Protein AF-A0A821L9Y3-F1 (afdb_monomer_lite)

Foldseek 3Di:
DDPVVVVVVVVVVVVVVVVVVVVVVVVVVVLVVALEKQKFKFFWDLDDPNHGDTDQQWDWDDDPVDLFIFTQGHDPPGSCVVSPDDGQKTWQDKDPDGSRNPDVVVVVVSVVVCSVVRMIITIIDHNVSVVVCVVVVNDRDYHPPPVPDDDD

Structure (mmCIF, N/CA/C/O backbone):
data_AF-A0A821L9Y3-F1
#
_entry.id   AF-A0A821L9Y3-F1
#
loop_
_atom_site.group_PDB
_atom_site.id
_atom_site.type_symbol
_atom_site.label_atom_id
_atom_site.label_alt_id
_atom_site.label_comp_id
_atom_site.label_asym_id
_atom_site.label_entity_id
_atom_site.label_seq_id
_atom_site.pdbx_PDB_ins_code
_atom_site.Cartn_x
_atom_site.Cartn_y
_atom_site.Cartn_z
_atom_site.occupancy
_atom_site.B_iso_or_equiv
_atom_site.auth_seq_id
_atom_site.auth_comp_id
_atom_site.auth_asym_id
_atom_site.auth_atom_id
_atom_site.pdbx_PDB_model_num
ATOM 1 N N . MET A 1 1 ? -27.545 47.750 -23.443 1.00 47.50 1 MET A N 1
ATOM 2 C CA . MET A 1 1 ? -26.706 46.591 -23.056 1.00 47.50 1 MET A CA 1
ATOM 3 C C . MET A 1 1 ? -27.648 45.449 -22.701 1.00 47.50 1 MET A C 1
ATOM 5 O O . MET A 1 1 ? -28.509 45.627 -21.850 1.00 47.50 1 MET A O 1
ATOM 9 N N . SER A 1 2 ? -27.639 44.382 -23.501 1.00 45.53 2 SER A N 1
ATOM 10 C CA . SER A 1 2 ? -28.798 43.495 -23.690 1.00 45.53 2 SER A CA 1
ATOM 11 C C . SER A 1 2 ? -29.005 42.493 -22.545 1.00 45.53 2 SER A C 1
ATOM 13 O O . SER A 1 2 ? -28.070 41.792 -22.158 1.00 45.53 2 SER A O 1
ATOM 15 N N . LYS A 1 3 ? -30.257 42.369 -22.069 1.00 44.75 3 LYS A N 1
ATOM 16 C CA . LYS A 1 3 ? -30.727 41.361 -21.092 1.00 44.75 3 LYS A CA 1
ATOM 17 C C . LYS A 1 3 ? -30.355 39.919 -21.487 1.00 44.75 3 LYS A C 1
ATOM 19 O O . LYS A 1 3 ? -30.219 39.066 -20.617 1.00 44.75 3 LYS A O 1
ATOM 24 N N . ALA A 1 4 ? -30.116 39.664 -22.777 1.00 43.78 4 ALA A N 1
ATOM 25 C CA . ALA A 1 4 ? -29.682 38.369 -23.299 1.00 43.78 4 ALA A CA 1
ATOM 26 C C . ALA A 1 4 ? -28.299 37.916 -22.778 1.00 43.78 4 ALA A C 1
ATOM 28 O O . ALA A 1 4 ? -28.085 36.722 -22.581 1.00 43.78 4 ALA A O 1
ATOM 29 N N . SER A 1 5 ? -27.380 38.847 -22.485 1.00 45.28 5 SER A N 1
ATOM 30 C CA . SER A 1 5 ? -26.022 38.509 -22.022 1.00 45.28 5 SER A CA 1
ATOM 31 C C . SER A 1 5 ? -25.998 37.950 -20.593 1.00 45.28 5 SER A C 1
ATOM 33 O O . SER A 1 5 ? -25.156 37.114 -20.272 1.00 45.28 5 SER A O 1
ATOM 35 N N . PHE A 1 6 ? -26.934 38.380 -19.738 1.00 47.47 6 PHE A N 1
ATOM 36 C CA . PHE A 1 6 ? -27.042 37.910 -18.351 1.00 47.47 6 PHE A CA 1
ATOM 37 C C . PHE A 1 6 ? -27.644 36.505 -18.261 1.00 47.47 6 PHE A C 1
ATOM 39 O O . PHE A 1 6 ? -27.220 35.700 -17.434 1.00 47.47 6 PHE A O 1
ATOM 46 N N . ILE A 1 7 ? -28.591 36.188 -19.148 1.00 53.19 7 ILE A N 1
ATOM 47 C CA . ILE A 1 7 ? -29.221 34.865 -19.216 1.00 53.19 7 ILE A CA 1
ATOM 48 C C . ILE A 1 7 ? -28.202 33.823 -19.699 1.00 53.19 7 ILE A C 1
ATOM 50 O O . ILE A 1 7 ? -28.103 32.749 -19.110 1.00 53.19 7 ILE A O 1
ATOM 54 N N . LEU A 1 8 ? -27.379 34.156 -20.701 1.00 47.75 8 LEU A N 1
ATOM 55 C CA . LEU A 1 8 ? -26.365 33.238 -21.229 1.00 47.75 8 LEU A CA 1
ATOM 56 C C . LEU A 1 8 ? -25.274 32.910 -20.191 1.00 47.75 8 LEU A C 1
ATOM 58 O O . LEU A 1 8 ? -24.927 31.744 -20.011 1.00 47.75 8 LEU A O 1
ATOM 62 N N . HIS A 1 9 ? -24.791 33.915 -19.450 1.00 46.94 9 HIS A N 1
ATOM 63 C CA . HIS A 1 9 ? -23.832 33.703 -18.358 1.00 46.94 9 HIS A CA 1
ATOM 64 C C . HIS A 1 9 ? -24.431 32.882 -17.204 1.00 46.94 9 HIS A C 1
ATOM 66 O O . HIS A 1 9 ? -23.760 31.994 -16.679 1.00 46.94 9 HIS A O 1
ATOM 72 N N . GLY A 1 10 ? -25.694 33.125 -16.832 1.00 47.00 10 GLY A N 1
ATOM 73 C CA . GLY A 1 10 ? -26.382 32.356 -15.788 1.00 47.00 10 GLY A CA 1
ATOM 74 C C . GLY A 1 10 ? -26.611 30.886 -16.161 1.00 47.00 10 GLY A C 1
ATOM 75 O O . GLY A 1 10 ? -26.447 29.999 -15.320 1.00 47.00 10 GLY A O 1
ATOM 76 N N . ILE A 1 11 ? -26.922 30.603 -17.430 1.00 51.56 11 ILE A N 1
ATOM 77 C CA . ILE A 1 11 ? -27.082 29.232 -17.944 1.00 51.56 11 ILE A CA 1
ATOM 78 C C . ILE A 1 11 ? -25.737 28.490 -17.966 1.00 51.56 11 ILE A C 1
ATOM 80 O O . ILE A 1 11 ? -25.669 27.334 -17.554 1.00 51.56 11 ILE A O 1
ATOM 84 N N . LEU A 1 12 ? -24.647 29.145 -18.377 1.00 53.25 12 LEU A N 1
ATOM 85 C CA . LEU A 1 12 ? -23.312 28.536 -18.361 1.00 53.25 12 LEU A CA 1
ATOM 86 C C . LEU A 1 12 ? -22.839 28.224 -16.933 1.00 53.25 12 LEU A C 1
ATOM 88 O O . LEU A 1 12 ? -22.298 27.147 -16.694 1.00 53.25 12 LEU A O 1
ATOM 92 N N . PHE A 1 13 ? -23.086 29.121 -15.973 1.00 54.16 13 PHE A N 1
ATOM 93 C CA . PHE A 1 13 ? -22.656 28.945 -14.580 1.00 54.16 13 PHE A CA 1
ATOM 94 C C . PHE A 1 13 ? -23.447 27.854 -13.844 1.00 54.16 13 PHE A C 1
ATOM 96 O O . PHE A 1 13 ? -22.895 27.073 -13.070 1.00 54.16 13 PHE A O 1
ATOM 103 N N . THR A 1 14 ? -24.752 27.762 -14.107 1.00 52.22 14 THR A N 1
ATOM 104 C CA . THR A 1 14 ? -25.584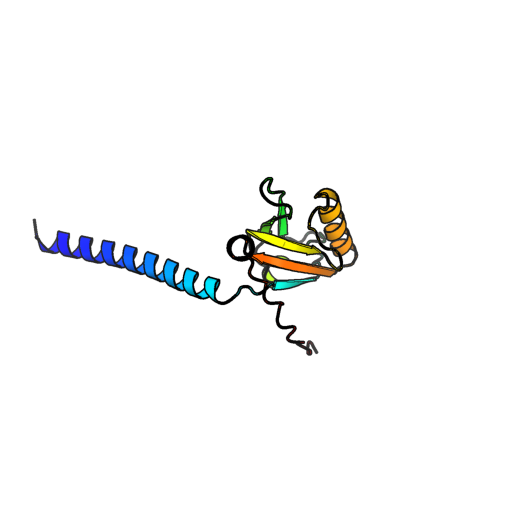 26.676 -13.572 1.00 52.22 14 THR A CA 1
ATOM 105 C C . THR A 1 14 ? -25.252 25.346 -14.240 1.00 52.22 14 THR A C 1
ATOM 107 O O . THR A 1 14 ? -25.159 24.342 -13.543 1.00 52.22 14 THR A O 1
ATOM 110 N N . SER A 1 15 ? -24.976 25.331 -15.547 1.00 52.84 15 SER A N 1
ATOM 111 C CA . SER A 1 15 ? -24.550 24.129 -16.271 1.00 52.84 15 SER A CA 1
ATOM 112 C C . SER A 1 15 ? -23.222 23.573 -15.749 1.00 52.84 15 SER A C 1
ATOM 114 O O . SER A 1 15 ? -23.140 22.381 -15.461 1.00 52.84 15 SER A O 1
ATOM 116 N N . THR A 1 16 ? -22.205 24.411 -15.517 1.00 57.97 16 THR A N 1
ATOM 117 C CA . THR A 1 16 ? -20.920 23.958 -14.949 1.00 57.97 16 THR A CA 1
ATOM 118 C C . THR A 1 16 ? -21.054 23.504 -13.498 1.00 57.97 16 THR A C 1
ATOM 120 O O . THR A 1 16 ? -20.477 22.483 -13.128 1.00 57.97 16 THR A O 1
ATOM 123 N N . TYR A 1 17 ? -21.851 24.193 -12.676 1.00 54.31 17 TYR A N 1
ATOM 124 C CA . TYR A 1 17 ? -22.130 23.764 -11.302 1.00 54.31 17 TYR A CA 1
ATOM 125 C C . TYR A 1 17 ? -22.895 22.434 -11.259 1.00 54.31 17 TYR A C 1
ATOM 127 O O . TYR A 1 17 ? -22.542 21.546 -10.485 1.00 54.31 17 TYR A O 1
ATOM 135 N N . ILE A 1 18 ? -23.910 22.264 -12.110 1.00 63.66 18 ILE A N 1
ATOM 136 C CA . ILE A 1 18 ? -24.690 21.027 -12.221 1.00 63.66 18 ILE A CA 1
ATOM 137 C C . ILE A 1 18 ? -23.817 19.895 -12.763 1.00 63.66 18 ILE A C 1
ATOM 139 O O . ILE A 1 18 ? -23.864 18.812 -12.195 1.00 63.66 18 ILE A O 1
ATOM 143 N N . LEU A 1 19 ? -22.984 20.131 -13.782 1.00 59.41 19 LEU A N 1
ATOM 144 C CA . LEU A 1 19 ? -22.042 19.142 -14.317 1.00 59.41 19 LEU A CA 1
ATOM 145 C C . LEU A 1 19 ? -21.000 18.734 -13.278 1.00 59.41 19 LEU A C 1
ATOM 147 O O . LEU A 1 19 ? -20.796 17.541 -13.090 1.00 59.41 19 LEU A O 1
ATOM 151 N N . ASN A 1 20 ? -20.408 19.681 -12.546 1.00 53.16 20 ASN A N 1
ATOM 152 C CA . ASN A 1 20 ? -19.485 19.376 -11.450 1.00 53.16 20 ASN A CA 1
ATOM 153 C C . ASN A 1 20 ? -20.184 18.605 -10.326 1.00 53.16 20 ASN A C 1
ATOM 155 O O . ASN A 1 20 ? -19.623 17.653 -9.791 1.00 53.16 20 ASN A O 1
ATOM 159 N N . LYS A 1 21 ? -21.432 18.957 -9.997 1.00 51.69 21 LYS A N 1
ATOM 160 C CA . LYS A 1 21 ? -22.233 18.248 -8.994 1.00 51.69 21 LYS A CA 1
ATOM 161 C C . LYS A 1 21 ? -22.648 16.858 -9.475 1.00 51.69 21 LYS A C 1
ATOM 163 O O . LYS A 1 21 ? -22.632 15.939 -8.670 1.00 51.69 21 LYS A O 1
ATOM 168 N N . LEU A 1 22 ? -22.952 16.671 -10.759 1.00 52.94 22 LEU A N 1
ATOM 169 C CA . LEU A 1 22 ? -23.241 15.369 -11.371 1.00 52.94 22 LEU A CA 1
ATOM 170 C C . LEU A 1 22 ? -21.991 14.499 -11.498 1.00 52.94 22 LEU A C 1
ATOM 172 O O . LEU A 1 22 ? -22.097 13.307 -11.245 1.00 52.94 22 LEU A O 1
ATOM 176 N N . PHE A 1 23 ? -20.826 15.064 -11.823 1.00 50.72 23 PHE A N 1
ATOM 177 C CA . PHE A 1 23 ? -19.537 14.361 -11.796 1.00 50.72 23 PHE A CA 1
ATOM 178 C C . PHE A 1 23 ? -19.153 13.953 -10.373 1.00 50.72 23 PHE A C 1
ATOM 180 O O . PHE A 1 23 ? -18.705 12.834 -10.132 1.00 50.72 23 PHE A O 1
ATOM 187 N N . HIS A 1 24 ? -19.386 14.835 -9.403 1.00 47.62 24 HIS A N 1
ATOM 188 C CA . HIS A 1 24 ? -19.188 14.520 -7.995 1.00 47.62 24 HIS A CA 1
ATOM 189 C C . HIS A 1 24 ? -20.172 13.437 -7.525 1.00 47.62 24 HIS A C 1
ATOM 191 O O . HIS A 1 24 ? -19.780 12.495 -6.845 1.00 47.62 24 HIS A O 1
ATOM 197 N N . PHE A 1 25 ? -21.437 13.511 -7.942 1.00 42.72 25 PHE A N 1
ATOM 198 C CA . PHE A 1 25 ? -22.488 12.568 -7.557 1.00 42.72 25 PHE A CA 1
ATOM 199 C C . PHE A 1 25 ? -22.372 11.203 -8.260 1.00 42.72 25 PHE A C 1
ATOM 201 O O . PHE A 1 25 ? -22.646 10.169 -7.650 1.00 42.72 25 PHE A O 1
ATOM 208 N N . SER A 1 26 ? -21.911 11.161 -9.514 1.00 45.06 26 SER A N 1
ATOM 209 C CA . SER A 1 26 ? -21.578 9.915 -10.216 1.00 45.06 26 SER A CA 1
ATOM 210 C C . SER A 1 26 ? -20.330 9.250 -9.620 1.00 45.06 26 SER A C 1
ATOM 212 O O . SER A 1 26 ? -20.295 8.024 -9.499 1.00 45.06 26 SER A O 1
ATOM 214 N N . GLY A 1 27 ? -19.362 10.044 -9.146 1.00 45.25 27 GLY A N 1
ATOM 215 C CA . GLY A 1 27 ? -18.230 9.574 -8.340 1.00 45.25 27 GLY A CA 1
ATOM 216 C C . GLY A 1 27 ? -18.627 9.078 -6.942 1.00 45.25 27 GLY A C 1
ATOM 217 O O . GLY A 1 27 ? -18.046 8.121 -6.441 1.00 45.25 27 GLY A O 1
ATOM 218 N N . GLN A 1 28 ? -19.651 9.665 -6.316 1.00 40.75 28 GLN A N 1
ATOM 219 C CA . GLN A 1 28 ? -20.157 9.221 -5.009 1.00 40.75 28 GLN A CA 1
ATOM 220 C C . GLN A 1 28 ? -20.954 7.907 -5.094 1.00 40.75 28 GLN A C 1
ATOM 222 O O . GLN A 1 28 ? -20.722 7.007 -4.286 1.00 40.75 28 GLN A O 1
ATOM 227 N N . ARG A 1 29 ? -21.832 7.733 -6.096 1.00 37.91 29 ARG A N 1
ATOM 228 C CA . ARG A 1 29 ? -22.590 6.473 -6.273 1.00 37.91 29 ARG A CA 1
ATOM 229 C C . ARG A 1 29 ? -21.706 5.260 -6.567 1.00 37.91 29 ARG A C 1
ATOM 231 O O . ARG A 1 29 ? -22.075 4.144 -6.214 1.00 37.91 29 ARG A O 1
ATOM 238 N N . THR A 1 30 ? -20.559 5.446 -7.219 1.00 45.25 30 THR A N 1
ATOM 239 C CA . THR A 1 30 ? -19.623 4.343 -7.491 1.00 45.25 30 THR A CA 1
ATOM 240 C C . THR A 1 30 ? -18.805 3.951 -6.256 1.00 45.25 30 THR A C 1
ATOM 242 O O . THR A 1 30 ? -18.481 2.773 -6.105 1.00 45.25 30 THR A O 1
ATOM 245 N N . LYS A 1 31 ? -18.554 4.879 -5.319 1.00 43.38 31 LYS A N 1
ATOM 246 C CA . LYS A 1 31 ? -17.899 4.585 -4.029 1.00 43.38 31 LYS A CA 1
ATOM 247 C C . LYS A 1 31 ? -18.801 3.839 -3.038 1.00 43.38 31 LYS A C 1
ATOM 249 O O . LYS A 1 31 ? -18.322 2.970 -2.313 1.00 43.38 31 LYS A O 1
ATOM 254 N N . GLU A 1 32 ? -20.106 4.111 -3.031 1.00 44.62 32 GLU A N 1
ATOM 255 C CA . GLU A 1 32 ? -21.066 3.503 -2.091 1.00 44.62 32 GLU A CA 1
ATOM 256 C C . GLU A 1 32 ? -21.301 1.990 -2.317 1.00 44.62 32 GLU A C 1
ATOM 258 O O . GLU A 1 32 ? -21.683 1.267 -1.397 1.00 44.62 32 GLU A O 1
ATOM 263 N N . LEU A 1 33 ? -21.012 1.467 -3.515 1.00 49.41 33 LEU A N 1
ATOM 264 C CA . LEU A 1 33 ? -21.267 0.061 -3.872 1.00 49.41 33 LEU A CA 1
ATOM 265 C C . LEU A 1 33 ? -20.088 -0.895 -3.635 1.00 49.41 33 LEU A C 1
ATOM 267 O O . LEU A 1 33 ? -20.263 -2.119 -3.675 1.00 49.41 33 LEU A O 1
ATOM 271 N N . SER A 1 34 ? -18.906 -0.368 -3.329 1.00 60.62 34 SER A N 1
ATOM 272 C CA . SER A 1 34 ? -17.670 -1.142 -3.303 1.00 60.62 34 SER A CA 1
ATOM 273 C C . SER A 1 34 ? -16.928 -0.947 -1.982 1.00 60.62 34 SER A C 1
ATOM 275 O O . SER A 1 34 ? -15.806 -0.452 -1.952 1.00 60.62 34 SER A O 1
ATOM 277 N N . TYR A 1 35 ? -17.481 -1.460 -0.877 1.00 71.62 35 TYR A N 1
ATOM 278 C CA . TYR A 1 35 ? -16.694 -1.777 0.335 1.00 71.62 35 TYR A CA 1
ATOM 279 C C . TYR A 1 35 ? -15.666 -2.902 0.096 1.00 71.62 35 TYR A C 1
ATOM 281 O O . TYR A 1 35 ? -15.299 -3.624 1.024 1.00 71.62 35 TYR A O 1
ATOM 289 N N . THR A 1 36 ? -15.292 -3.117 -1.161 1.00 81.25 36 THR A N 1
ATOM 290 C CA . THR A 1 36 ? -14.498 -4.219 -1.666 1.00 81.25 36 THR A CA 1
ATOM 291 C C . THR A 1 36 ? -13.036 -3.869 -1.505 1.00 81.25 36 THR A C 1
ATOM 293 O O . THR A 1 36 ? -12.572 -2.829 -1.975 1.00 81.25 36 THR A O 1
ATOM 296 N N . LEU A 1 37 ? -12.310 -4.753 -0.836 1.00 90.19 37 LEU A N 1
ATOM 297 C CA . LEU A 1 37 ? -10.861 -4.667 -0.777 1.00 90.19 37 LEU A CA 1
ATOM 298 C C . LEU A 1 37 ? -10.280 -4.930 -2.169 1.00 90.19 37 LEU A C 1
ATOM 300 O O . LEU A 1 37 ? -10.793 -5.768 -2.913 1.00 90.19 37 LEU A O 1
ATOM 304 N N . ARG A 1 38 ? -9.183 -4.257 -2.506 1.00 90.81 38 ARG A N 1
ATOM 305 C CA . ARG A 1 38 ? -8.405 -4.555 -3.711 1.00 90.81 38 ARG A CA 1
ATOM 306 C C . ARG A 1 38 ? -7.194 -5.381 -3.316 1.00 90.81 38 ARG A C 1
ATOM 308 O O . ARG A 1 38 ? -6.403 -4.958 -2.475 1.00 90.81 38 ARG A O 1
ATOM 315 N N . LEU A 1 39 ? -7.080 -6.570 -3.899 1.00 92.62 39 LEU A N 1
ATOM 316 C CA . LEU A 1 39 ? -5.862 -7.367 -3.839 1.00 92.62 39 LEU A CA 1
ATOM 317 C C . LEU A 1 39 ? -5.032 -7.036 -5.075 1.00 92.62 39 LEU A C 1
ATOM 319 O O . LEU A 1 39 ? -5.446 -7.317 -6.199 1.00 92.62 39 LEU A O 1
ATOM 323 N N . CYS A 1 40 ? -3.889 -6.406 -4.857 1.00 92.44 40 CYS A N 1
ATOM 324 C CA . CYS A 1 40 ? -2.985 -5.976 -5.908 1.00 92.44 40 CYS A CA 1
ATOM 325 C C . CYS A 1 40 ? -1.798 -6.940 -5.953 1.00 92.44 40 CYS A C 1
ATOM 327 O O . CYS A 1 40 ? -1.099 -7.113 -4.952 1.00 92.44 40 CYS A O 1
ATOM 329 N N . HIS A 1 41 ? -1.562 -7.540 -7.119 1.00 93.38 41 HIS A N 1
ATOM 330 C CA . HIS A 1 41 ? -0.376 -8.347 -7.395 1.00 93.38 41 HIS A CA 1
ATOM 331 C C . HIS A 1 41 ? 0.583 -7.526 -8.252 1.00 93.38 41 HIS A C 1
ATOM 333 O O . HIS A 1 41 ? 0.240 -7.112 -9.360 1.00 93.38 41 HIS A O 1
ATOM 339 N N . LEU A 1 42 ? 1.778 -7.272 -7.732 1.00 92.75 42 LEU A N 1
ATOM 340 C CA . LEU A 1 42 ? 2.788 -6.450 -8.372 1.00 92.75 42 LEU A CA 1
ATOM 341 C C . LEU A 1 42 ? 3.981 -7.317 -8.747 1.00 92.75 42 LEU A C 1
ATOM 343 O O . LEU A 1 42 ? 4.493 -8.080 -7.929 1.00 92.75 42 LEU A O 1
ATOM 347 N N . HIS A 1 43 ? 4.450 -7.139 -9.976 1.00 92.25 43 HIS A N 1
ATOM 348 C CA . HIS A 1 43 ? 5.706 -7.693 -10.460 1.00 92.25 43 HIS A CA 1
ATOM 349 C C . HIS A 1 43 ? 6.701 -6.556 -10.625 1.00 92.25 43 HIS A C 1
ATOM 351 O O . HIS A 1 43 ? 6.377 -5.534 -11.237 1.00 92.25 43 HIS A O 1
ATOM 357 N N . ALA A 1 44 ? 7.884 -6.715 -10.041 1.00 86.50 44 ALA A N 1
ATOM 358 C C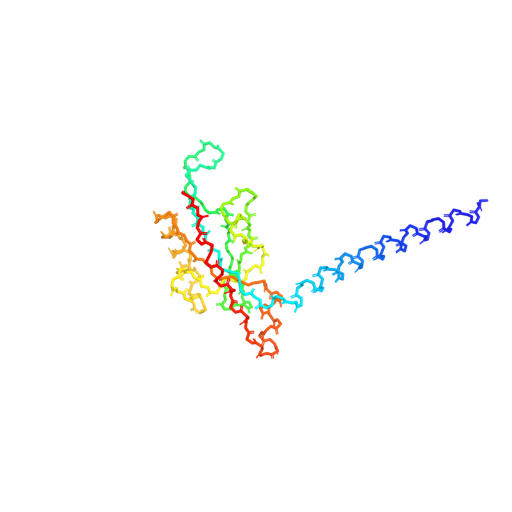A . ALA A 1 44 ? 8.892 -5.674 -10.090 1.00 86.50 44 ALA A CA 1
ATOM 359 C C . ALA A 1 44 ? 9.401 -5.534 -11.527 1.00 86.50 44 ALA A C 1
ATOM 361 O O . ALA A 1 44 ? 9.612 -6.525 -12.228 1.00 86.50 44 ALA A O 1
ATOM 362 N N . THR A 1 45 ? 9.582 -4.298 -11.973 1.00 81.56 45 THR A N 1
ATOM 363 C CA . THR A 1 45 ? 10.217 -4.009 -13.261 1.00 81.56 45 THR A CA 1
ATOM 364 C C . THR A 1 45 ? 11.658 -3.610 -13.026 1.00 81.56 45 THR A C 1
ATOM 366 O O . THR A 1 45 ? 11.935 -2.899 -12.067 1.00 81.56 45 THR A O 1
ATOM 369 N N . ASN A 1 46 ? 12.553 -4.029 -13.923 1.00 75.81 46 ASN A N 1
ATOM 370 C CA . ASN A 1 46 ? 13.992 -3.779 -13.819 1.00 75.81 46 ASN A CA 1
ATOM 371 C C . ASN A 1 46 ? 14.437 -2.562 -14.640 1.00 75.81 46 ASN A C 1
ATOM 373 O O . ASN A 1 46 ? 15.613 -2.449 -14.972 1.00 75.81 46 ASN A O 1
ATOM 377 N N . THR A 1 47 ? 13.522 -1.688 -15.061 1.00 67.75 47 THR A N 1
ATOM 378 C CA . THR A 1 47 ? 13.865 -0.545 -15.913 1.00 67.75 47 THR A CA 1
ATOM 379 C C . THR A 1 47 ? 12.909 0.612 -15.670 1.00 67.75 47 THR A C 1
ATOM 381 O O . THR A 1 47 ? 11.717 0.493 -15.948 1.00 67.75 47 THR A O 1
ATOM 384 N N . THR A 1 48 ? 13.456 1.732 -15.206 1.00 68.00 48 THR A N 1
ATOM 385 C CA . THR A 1 48 ? 12.773 3.029 -15.132 1.00 68.00 48 THR A CA 1
ATOM 386 C C . THR A 1 48 ? 13.646 4.021 -15.893 1.00 68.00 48 THR A C 1
ATOM 388 O O . THR A 1 48 ? 14.841 4.115 -15.615 1.00 68.00 48 THR A O 1
ATOM 391 N N . ASP A 1 49 ? 13.101 4.683 -16.916 1.00 66.81 49 ASP A N 1
ATOM 392 C CA . ASP A 1 49 ? 13.818 5.683 -17.729 1.00 66.81 49 ASP A CA 1
ATOM 393 C C . ASP A 1 49 ? 15.185 5.222 -18.275 1.00 66.81 49 ASP A C 1
ATOM 395 O O . ASP A 1 49 ? 16.179 5.949 -18.253 1.00 66.81 49 ASP A O 1
ATOM 399 N N . GLY A 1 50 ? 15.262 3.969 -18.735 1.00 68.69 50 GLY A N 1
ATOM 400 C CA . GLY A 1 50 ? 16.487 3.386 -19.295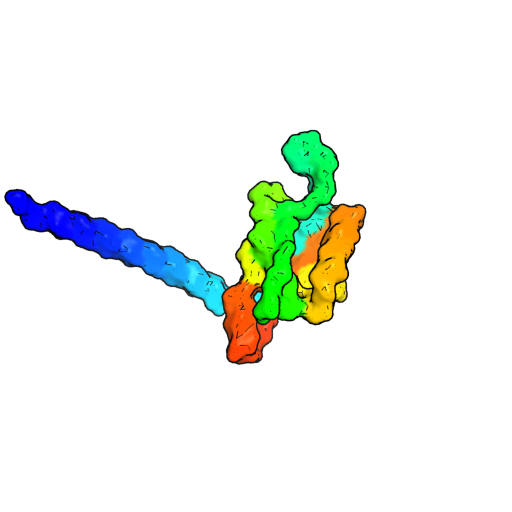 1.00 68.69 50 GLY A CA 1
ATOM 401 C C . GLY A 1 50 ? 17.567 3.030 -18.266 1.00 68.69 50 GLY A C 1
ATOM 402 O O . GLY A 1 50 ? 18.644 2.580 -18.656 1.00 68.69 50 GLY A O 1
ATOM 403 N N . LYS A 1 51 ? 17.298 3.181 -16.962 1.00 71.06 51 LYS A N 1
ATOM 404 C CA . LYS A 1 51 ? 18.198 2.763 -15.877 1.00 71.06 51 LYS A CA 1
ATOM 405 C C . LYS A 1 51 ? 17.710 1.469 -15.221 1.00 71.06 51 LYS A C 1
ATOM 407 O O . LYS A 1 51 ? 16.507 1.325 -14.989 1.00 71.06 51 LYS A O 1
ATOM 412 N N . PRO A 1 52 ? 18.617 0.538 -14.871 1.00 72.06 52 PRO A N 1
ATOM 413 C CA . PRO A 1 52 ? 18.247 -0.658 -14.137 1.00 72.06 52 PRO A CA 1
ATOM 414 C C . PRO A 1 52 ? 17.875 -0.292 -12.698 1.00 72.06 52 PRO A C 1
ATOM 416 O O . PRO A 1 52 ? 18.729 0.029 -11.876 1.00 72.06 52 PRO A O 1
ATOM 419 N N . THR A 1 53 ? 16.583 -0.289 -12.389 1.00 80.75 53 THR A N 1
ATOM 420 C CA . THR A 1 53 ? 16.068 -0.039 -11.037 1.00 80.75 53 THR A CA 1
ATOM 421 C C . THR A 1 53 ? 14.891 -0.964 -10.793 1.00 80.75 53 THR A C 1
ATOM 423 O O . THR A 1 53 ? 13.956 -0.982 -11.586 1.00 80.75 53 THR A O 1
ATOM 426 N N . ILE A 1 54 ? 14.957 -1.747 -9.713 1.00 86.38 54 ILE A N 1
ATOM 427 C CA . ILE A 1 54 ? 13.883 -2.653 -9.301 1.00 86.38 54 ILE A CA 1
ATOM 428 C C . ILE A 1 54 ? 12.857 -1.830 -8.524 1.00 86.38 54 ILE A C 1
ATOM 430 O O . ILE A 1 54 ? 13.111 -1.412 -7.393 1.00 86.38 54 ILE A O 1
ATOM 434 N N . THR A 1 55 ? 11.698 -1.570 -9.127 1.00 90.81 55 THR A N 1
ATOM 435 C CA . THR A 1 55 ? 10.642 -0.769 -8.494 1.00 90.81 55 THR A CA 1
ATOM 436 C C . THR A 1 55 ? 9.247 -1.320 -8.761 1.00 90.81 55 THR A C 1
ATOM 438 O O . THR A 1 55 ? 9.003 -2.041 -9.730 1.00 90.81 55 THR A O 1
ATOM 441 N N . PHE A 1 56 ? 8.324 -0.946 -7.878 1.00 92.88 56 PHE A N 1
ATOM 442 C CA . PHE A 1 56 ? 6.888 -1.122 -8.061 1.00 92.88 56 PHE A CA 1
ATOM 443 C C . PHE A 1 56 ? 6.174 0.192 -8.426 1.00 92.88 56 PHE A C 1
ATOM 445 O O . PHE A 1 56 ? 5.001 0.144 -8.782 1.00 92.88 56 PHE A O 1
ATOM 452 N N . GLY A 1 57 ? 6.861 1.341 -8.350 1.00 93.31 57 GLY A N 1
ATOM 453 C CA . GLY A 1 57 ? 6.329 2.671 -8.681 1.00 93.31 57 GLY A CA 1
ATOM 454 C C . GLY A 1 57 ? 5.186 3.144 -7.779 1.00 93.31 57 GLY A C 1
ATOM 455 O O . GLY A 1 57 ? 4.172 3.644 -8.255 1.00 93.31 57 GLY A O 1
ATOM 456 N N . PHE A 1 58 ? 5.322 2.961 -6.465 1.00 95.62 58 PHE A N 1
ATOM 457 C CA . PHE A 1 58 ? 4.429 3.566 -5.477 1.00 95.62 58 PHE A CA 1
ATOM 458 C C . PHE A 1 58 ? 5.197 3.914 -4.201 1.00 95.62 58 PHE A C 1
ATOM 460 O O . PHE A 1 58 ? 6.241 3.324 -3.909 1.00 95.62 58 PHE A O 1
ATOM 467 N N . GLU A 1 59 ? 4.641 4.831 -3.417 1.00 95.94 59 GLU A N 1
ATOM 468 C CA . GLU A 1 59 ? 5.172 5.236 -2.117 1.00 95.94 59 GLU A CA 1
ATOM 469 C C . GLU A 1 59 ? 4.110 5.114 -1.026 1.00 95.94 59 GLU A C 1
ATOM 471 O O . GLU A 1 59 ? 2.905 5.176 -1.289 1.00 95.94 59 GLU A O 1
ATOM 476 N N . ILE A 1 60 ? 4.572 4.935 0.213 1.00 96.62 60 ILE A N 1
ATOM 477 C CA . ILE A 1 60 ? 3.722 4.892 1.402 1.00 96.62 60 ILE A CA 1
ATOM 478 C C . ILE A 1 60 ? 4.139 5.969 2.395 1.00 96.62 60 ILE A C 1
ATOM 480 O O . ILE A 1 60 ? 5.322 6.288 2.510 1.00 96.62 60 ILE A O 1
ATOM 484 N N . THR A 1 61 ? 3.176 6.457 3.167 1.00 95.62 61 THR A N 1
ATOM 485 C CA . THR A 1 61 ? 3.385 7.379 4.285 1.00 95.62 61 THR A CA 1
ATOM 486 C C . THR A 1 61 ? 2.784 6.822 5.571 1.00 95.62 61 THR A C 1
ATOM 488 O O . THR A 1 61 ? 1.871 5.989 5.537 1.00 95.62 61 THR A O 1
ATOM 491 N N . GLU A 1 62 ? 3.298 7.289 6.706 1.00 92.75 62 GLU A N 1
ATOM 492 C CA . GLU A 1 62 ? 2.590 7.198 7.982 1.00 92.75 62 GLU A CA 1
ATOM 493 C C . GLU A 1 62 ? 1.517 8.282 8.036 1.00 92.75 62 GLU A C 1
ATOM 495 O O . GLU A 1 62 ? 1.687 9.371 7.481 1.00 92.75 62 GLU A O 1
ATOM 500 N N . ASP A 1 63 ? 0.415 7.965 8.700 1.00 85.00 63 ASP A N 1
ATOM 501 C CA . ASP A 1 63 ? -0.649 8.902 9.020 1.00 85.00 63 ASP A CA 1
ATOM 502 C C . ASP A 1 63 ? -0.913 8.766 10.531 1.00 85.00 63 ASP A C 1
ATOM 504 O O . ASP A 1 63 ? -1.295 7.678 10.966 1.00 85.00 63 ASP A O 1
ATOM 508 N N . PRO A 1 64 ? -0.657 9.805 11.350 1.00 81.94 64 PRO A N 1
ATOM 509 C CA . PRO A 1 64 ? -0.811 9.738 12.806 1.00 81.94 64 PRO A CA 1
ATOM 510 C C . PRO A 1 64 ? -2.218 9.341 13.267 1.00 81.94 64 PRO A C 1
ATOM 512 O O . PRO A 1 64 ? -2.368 8.768 14.347 1.00 81.94 64 PRO A O 1
ATOM 515 N N . ASP A 1 65 ? -3.237 9.605 12.446 1.00 80.75 65 ASP A N 1
ATOM 516 C CA . ASP A 1 65 ? -4.632 9.283 12.752 1.00 80.75 65 ASP A CA 1
ATOM 517 C C . ASP A 1 65 ? -4.982 7.814 12.430 1.00 80.75 65 ASP A C 1
ATOM 519 O O . ASP A 1 65 ? -6.076 7.330 12.756 1.00 80.75 65 ASP A O 1
ATOM 523 N N . TYR A 1 66 ? -4.059 7.074 11.799 1.00 81.50 66 TYR A N 1
ATOM 524 C CA . TYR A 1 66 ? -4.272 5.708 11.326 1.00 81.50 66 TYR A CA 1
ATOM 525 C C . TYR A 1 66 ? -3.211 4.738 11.842 1.00 81.50 66 TYR A C 1
ATOM 527 O O . TYR A 1 66 ? -2.010 4.908 11.695 1.00 81.50 66 TYR A O 1
ATOM 535 N N . GLU A 1 67 ? -3.676 3.585 12.319 1.00 89.31 67 GLU A N 1
ATOM 536 C CA . GLU A 1 67 ? -2.815 2.438 12.654 1.00 89.31 67 GLU A CA 1
ATOM 537 C C . GLU A 1 67 ? -2.267 1.698 11.411 1.00 89.31 67 GLU A C 1
ATOM 539 O O . GLU A 1 67 ? -1.763 0.575 11.525 1.00 89.31 67 GLU A O 1
ATOM 544 N N . TYR A 1 68 ? -2.430 2.282 10.221 1.00 94.12 68 TYR A N 1
ATOM 545 C CA . TYR A 1 68 ? -2.135 1.681 8.926 1.00 94.12 68 TYR A CA 1
ATOM 546 C C . TYR A 1 68 ? -1.357 2.664 8.047 1.00 94.12 68 TYR A C 1
ATOM 548 O O . TYR A 1 68 ? -1.711 3.842 8.004 1.00 94.12 68 TYR A O 1
ATOM 556 N N . PRO A 1 69 ? -0.360 2.190 7.281 1.00 95.75 69 PRO A N 1
ATOM 557 C CA . PRO A 1 69 ? 0.267 2.994 6.239 1.00 95.75 69 PRO A CA 1
ATOM 558 C C . PRO A 1 69 ? -0.720 3.331 5.120 1.00 95.75 69 PRO A C 1
ATOM 560 O O . PRO A 1 69 ? -1.617 2.540 4.811 1.00 95.75 69 PRO A O 1
ATOM 563 N N . VAL A 1 70 ? -0.505 4.470 4.469 1.00 95.31 70 VAL A N 1
ATOM 564 C CA . VAL A 1 70 ? -1.340 4.950 3.360 1.00 95.31 70 VAL A CA 1
ATOM 565 C C . VAL A 1 70 ? -0.488 5.111 2.106 1.00 95.31 70 VAL A C 1
ATOM 567 O O . VAL A 1 70 ? 0.650 5.566 2.194 1.00 95.31 70 VAL A O 1
ATOM 570 N N . ILE A 1 71 ? -1.023 4.755 0.938 1.00 96.31 71 ILE A N 1
ATOM 571 C CA . ILE A 1 71 ? -0.386 5.015 -0.357 1.00 96.31 71 ILE A CA 1
ATOM 572 C C . ILE A 1 71 ? -0.398 6.527 -0.622 1.00 96.31 71 ILE A C 1
ATOM 574 O O . ILE A 1 71 ? -1.464 7.132 -0.773 1.00 96.31 71 ILE A O 1
ATOM 578 N N . SER A 1 72 ? 0.783 7.142 -0.678 1.00 96.31 72 SER A N 1
ATOM 579 C CA . SER A 1 72 ? 0.957 8.587 -0.891 1.00 96.31 72 SER A CA 1
ATOM 580 C C . SER A 1 72 ? 1.153 8.949 -2.360 1.00 96.31 72 SER A C 1
ATOM 582 O O . SER A 1 72 ? 0.739 10.024 -2.790 1.00 96.31 72 SER A O 1
ATOM 584 N N . HIS A 1 73 ? 1.760 8.051 -3.133 1.00 96.38 73 HIS A N 1
ATOM 585 C CA . HIS A 1 73 ? 2.061 8.267 -4.541 1.00 96.38 73 HIS A CA 1
ATOM 586 C C . HIS A 1 73 ? 1.962 6.956 -5.319 1.00 96.38 73 HIS A C 1
ATOM 588 O O . HIS A 1 73 ? 2.319 5.895 -4.808 1.00 96.38 73 HIS A O 1
ATOM 594 N N . VAL A 1 74 ? 1.493 7.047 -6.562 1.00 94.38 74 VAL A N 1
ATOM 595 C CA . VAL A 1 74 ? 1.512 5.962 -7.545 1.00 94.38 74 VAL A CA 1
ATOM 596 C C . VAL A 1 74 ? 2.005 6.562 -8.855 1.00 94.38 74 VAL A C 1
ATOM 598 O O . VAL A 1 74 ? 1.432 7.531 -9.351 1.00 94.38 74 VAL A O 1
ATOM 601 N N . GLU A 1 75 ? 3.083 6.004 -9.387 1.00 92.94 75 GLU A N 1
ATOM 602 C CA . GLU A 1 75 ? 3.716 6.460 -10.618 1.00 92.94 75 GLU A CA 1
ATOM 603 C C . GLU A 1 75 ? 2.912 5.980 -11.837 1.00 92.94 75 GLU A C 1
ATOM 605 O O . GLU A 1 75 ? 2.437 4.841 -11.885 1.00 92.94 75 GLU A O 1
ATOM 610 N N . ILE A 1 76 ? 2.767 6.840 -12.844 1.00 89.56 76 ILE A N 1
ATOM 611 C CA . ILE A 1 76 ? 2.032 6.530 -14.077 1.00 89.56 76 ILE A CA 1
ATOM 612 C C . ILE A 1 76 ? 2.779 5.451 -14.870 1.00 89.56 76 ILE A C 1
ATOM 614 O O . ILE A 1 76 ? 4.001 5.491 -14.992 1.00 89.56 76 ILE A O 1
ATOM 618 N N . LYS A 1 77 ? 2.051 4.493 -15.456 1.00 88.19 77 LYS A N 1
ATOM 619 C CA . LYS A 1 77 ? 2.592 3.320 -16.171 1.00 88.19 77 LYS A CA 1
ATOM 620 C C . LYS A 1 77 ? 3.494 2.432 -15.304 1.00 88.19 77 LYS A C 1
ATOM 622 O O . LYS A 1 77 ? 4.256 1.621 -15.838 1.00 88.19 77 LYS A O 1
ATOM 627 N N . SER A 1 78 ? 3.384 2.509 -13.981 1.00 90.56 78 SER A N 1
ATOM 628 C CA . SER A 1 78 ? 4.111 1.632 -13.063 1.00 90.56 78 SER A CA 1
ATOM 629 C C . SER A 1 78 ? 3.412 0.281 -12.847 1.00 90.56 78 SER A C 1
ATOM 631 O O . SER A 1 78 ? 2.227 0.123 -13.165 1.00 90.56 78 SER A O 1
ATOM 633 N N . PRO A 1 79 ? 4.112 -0.726 -12.286 1.00 92.06 79 PRO A N 1
ATOM 634 C CA . PRO A 1 79 ? 3.467 -1.937 -11.782 1.00 92.06 79 PRO A CA 1
ATOM 635 C C . PRO A 1 79 ? 2.355 -1.657 -10.765 1.00 92.06 79 PRO A C 1
ATOM 637 O O . PRO A 1 79 ? 1.333 -2.338 -10.797 1.00 92.06 79 PRO A O 1
ATOM 640 N N . GLY A 1 80 ? 2.531 -0.657 -9.897 1.00 93.25 80 GLY A N 1
ATOM 641 C CA . GLY A 1 80 ? 1.549 -0.256 -8.892 1.00 93.25 80 GLY A CA 1
ATOM 642 C C . GLY A 1 80 ? 0.250 0.245 -9.510 1.00 93.25 80 GLY A C 1
ATOM 643 O O . GLY A 1 80 ? -0.821 -0.249 -9.155 1.00 93.25 80 GLY A O 1
ATOM 644 N N . GLU A 1 81 ? 0.339 1.151 -10.488 1.00 91.56 81 GLU A N 1
ATOM 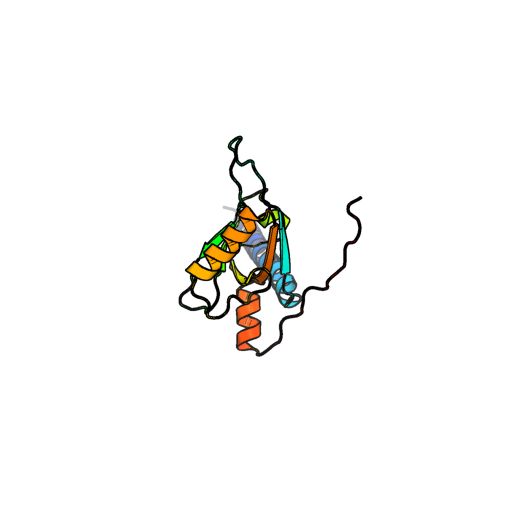645 C CA . GLU A 1 81 ? -0.836 1.652 -11.212 1.00 91.56 81 GLU A CA 1
ATOM 646 C C . GLU A 1 81 ? -1.562 0.512 -11.937 1.00 91.56 81 GLU A C 1
ATOM 648 O O . GLU A 1 81 ? -2.773 0.344 -11.785 1.00 91.56 81 GLU A O 1
ATOM 653 N N . ARG A 1 82 ? -0.820 -0.338 -12.664 1.00 90.06 82 ARG A N 1
ATOM 654 C CA . ARG A 1 82 ? -1.399 -1.492 -13.376 1.00 90.06 82 ARG A CA 1
ATOM 655 C C . ARG A 1 82 ? -2.066 -2.501 -12.443 1.00 90.06 82 ARG A C 1
ATOM 657 O O . ARG A 1 82 ? -3.035 -3.141 -12.844 1.00 90.06 82 ARG A O 1
ATOM 664 N N . ALA A 1 83 ? -1.563 -2.646 -11.218 1.00 90.19 83 ALA A N 1
ATOM 665 C CA . ALA A 1 83 ? -2.151 -3.511 -10.200 1.00 90.19 83 ALA A CA 1
ATOM 666 C C . ALA A 1 83 ? -3.408 -2.907 -9.543 1.00 90.19 83 ALA A C 1
ATOM 668 O O . ALA A 1 83 ? -4.062 -3.585 -8.750 1.00 90.19 83 ALA A O 1
ATOM 669 N N . GLY A 1 84 ? -3.766 -1.662 -9.874 1.00 89.94 84 GLY A N 1
ATOM 670 C CA . GLY A 1 84 ? -4.957 -0.983 -9.368 1.00 89.94 84 GLY A CA 1
ATOM 671 C C . GLY A 1 84 ? -4.751 -0.257 -8.041 1.00 89.94 84 GLY A C 1
ATOM 672 O O . GLY A 1 84 ? -5.734 -0.009 -7.340 1.00 89.94 84 GLY A O 1
ATOM 673 N N . LEU A 1 85 ? -3.503 0.073 -7.685 1.00 92.94 85 LEU A N 1
ATOM 674 C CA . LEU A 1 85 ? -3.237 0.958 -6.555 1.00 92.94 85 LEU A CA 1
ATOM 675 C C . LEU A 1 85 ? -3.725 2.370 -6.840 1.00 92.94 85 LEU A C 1
ATOM 677 O O . LEU A 1 85 ? -3.570 2.891 -7.946 1.00 92.94 85 LEU A O 1
ATOM 681 N N . GLN A 1 86 ? -4.262 3.005 -5.807 1.00 93.12 86 GLN A N 1
ATOM 682 C CA . GLN A 1 86 ? -4.695 4.391 -5.864 1.00 93.12 86 GLN A CA 1
ATOM 683 C C . GLN A 1 86 ? -4.072 5.185 -4.719 1.00 93.12 86 GLN A C 1
ATOM 685 O O . GLN A 1 86 ? -3.787 4.665 -3.640 1.00 93.12 86 GLN A O 1
ATOM 690 N N . VAL A 1 87 ? -3.843 6.473 -4.959 1.00 94.50 87 VAL A N 1
ATOM 691 C CA . VAL A 1 87 ? -3.426 7.394 -3.899 1.00 94.50 87 VAL A CA 1
ATOM 692 C C . VAL A 1 87 ? -4.544 7.475 -2.857 1.00 94.50 87 VAL A C 1
ATOM 694 O O . VAL A 1 87 ? -5.719 7.512 -3.217 1.00 94.50 87 VAL A O 1
ATOM 697 N N . ARG A 1 88 ? -4.174 7.552 -1.572 1.00 93.44 88 ARG A N 1
ATOM 698 C CA . ARG A 1 88 ? -5.068 7.469 -0.398 1.00 93.44 88 ARG A CA 1
ATOM 699 C C . ARG A 1 88 ? -5.604 6.072 -0.101 1.00 93.44 88 ARG A C 1
ATOM 701 O O . ARG A 1 88 ? -6.530 5.936 0.692 1.00 93.44 88 ARG A O 1
ATOM 708 N N . ASP A 1 89 ? -5.009 5.038 -0.670 1.00 94.25 89 ASP A N 1
ATOM 709 C CA . ASP A 1 89 ? -5.320 3.675 -0.267 1.00 94.25 89 ASP A CA 1
ATOM 710 C C . ASP A 1 89 ? -4.697 3.338 1.087 1.00 94.25 89 ASP A C 1
ATOM 712 O O . ASP A 1 89 ? -3.509 3.544 1.315 1.00 94.25 89 ASP A O 1
ATOM 716 N N . VAL A 1 90 ? -5.496 2.788 1.995 1.00 94.75 90 VAL A N 1
ATOM 717 C CA . VAL A 1 90 ? -5.044 2.237 3.271 1.00 94.75 90 VAL A CA 1
ATOM 718 C C . VAL A 1 90 ? -4.486 0.840 3.025 1.00 94.75 90 VAL A C 1
ATOM 720 O O . VAL A 1 90 ? -5.193 -0.052 2.549 1.00 94.75 90 VAL A O 1
ATOM 723 N N . LEU A 1 91 ? -3.219 0.633 3.374 1.00 95.75 91 LEU A N 1
ATOM 724 C CA . LEU A 1 91 ? -2.517 -0.632 3.200 1.00 95.75 91 LEU A CA 1
ATOM 725 C C . LEU A 1 91 ? -2.808 -1.558 4.382 1.00 95.75 91 LEU A C 1
ATOM 727 O O . LEU A 1 91 ? -2.281 -1.339 5.469 1.00 95.75 91 LEU A O 1
ATOM 731 N N . LEU A 1 92 ? -3.615 -2.604 4.178 1.00 94.69 92 LEU A N 1
ATOM 732 C CA . LEU A 1 92 ? -4.083 -3.527 5.226 1.00 94.69 92 LEU A CA 1
ATOM 733 C C . LEU A 1 92 ? -3.181 -4.757 5.415 1.00 94.69 92 LEU A C 1
ATOM 735 O O . LEU A 1 92 ? -3.050 -5.283 6.527 1.00 94.69 92 LEU A O 1
ATOM 739 N N . LYS A 1 93 ? -2.600 -5.256 4.319 1.00 95.31 93 LYS A N 1
ATOM 740 C CA . LYS A 1 93 ? -1.768 -6.469 4.288 1.00 95.31 93 LYS A CA 1
ATOM 741 C C . LYS A 1 93 ? -0.639 -6.291 3.276 1.00 95.31 93 LYS A C 1
ATOM 743 O O . LYS A 1 93 ? -0.866 -5.738 2.204 1.00 95.31 93 LYS A O 1
ATOM 748 N N . VAL A 1 94 ? 0.541 -6.804 3.613 1.00 95.44 94 VAL A N 1
ATOM 749 C CA . VAL A 1 94 ? 1.675 -6.982 2.701 1.00 95.44 94 VAL A CA 1
ATOM 750 C C . VAL A 1 94 ? 2.077 -8.450 2.724 1.00 95.44 94 VAL A C 1
ATOM 752 O O . VAL A 1 94 ? 2.445 -8.982 3.776 1.00 95.44 94 VAL A O 1
ATOM 755 N N . ASN A 1 95 ? 1.990 -9.108 1.573 1.00 91.94 95 ASN A N 1
ATOM 756 C CA . ASN A 1 95 ? 2.046 -10.555 1.406 1.00 91.94 95 ASN A CA 1
ATOM 757 C C . ASN A 1 95 ? 1.136 -11.221 2.446 1.00 91.94 95 ASN A C 1
ATOM 759 O O . ASN A 1 95 ? -0.037 -10.875 2.541 1.00 91.94 95 ASN A O 1
ATOM 763 N N . ASP A 1 96 ? 1.669 -12.089 3.306 1.00 88.31 96 ASP A N 1
ATOM 764 C CA . ASP A 1 96 ? 0.903 -12.782 4.348 1.00 88.31 96 ASP A CA 1
ATOM 765 C C . ASP A 1 96 ? 0.827 -12.077 5.703 1.00 88.31 96 ASP A C 1
ATOM 767 O O . ASP A 1 96 ? 0.378 -12.655 6.693 1.00 88.31 96 ASP A O 1
ATOM 771 N N . ARG A 1 97 ? 1.221 -10.802 5.773 1.00 91.62 97 ARG A N 1
ATOM 772 C CA . ARG A 1 97 ? 1.325 -10.063 7.037 1.00 91.62 97 ARG A CA 1
ATOM 773 C C . ARG A 1 97 ? 0.378 -8.874 7.074 1.00 91.62 97 ARG A C 1
ATOM 775 O O . ARG A 1 97 ? 0.421 -8.009 6.206 1.00 91.62 97 ARG A O 1
ATOM 782 N N . LYS A 1 98 ? -0.452 -8.804 8.119 1.00 94.19 98 LYS A N 1
ATOM 783 C CA . LYS A 1 98 ? -1.264 -7.615 8.419 1.00 94.19 98 LYS A CA 1
ATOM 784 C C . LYS A 1 98 ? -0.350 -6.456 8.807 1.00 94.19 98 LYS A C 1
ATOM 786 O O . LYS A 1 98 ? 0.614 -6.665 9.537 1.00 94.19 98 LYS A O 1
ATOM 791 N N . THR A 1 99 ? -0.671 -5.253 8.355 1.00 93.81 99 THR A N 1
ATOM 792 C CA . THR A 1 99 ? 0.089 -4.029 8.667 1.00 93.81 99 THR A CA 1
ATOM 793 C C . THR A 1 99 ? -0.391 -3.329 9.933 1.00 93.81 99 THR A C 1
ATOM 795 O O . THR A 1 99 ? 0.375 -2.560 10.507 1.00 93.81 99 THR A O 1
ATOM 798 N N . LYS A 1 100 ? -1.616 -3.623 10.396 1.00 92.69 100 LYS A N 1
ATOM 799 C CA . LYS A 1 100 ? -2.195 -3.045 11.617 1.00 92.69 100 LYS A CA 1
ATOM 800 C C . LYS A 1 100 ? -1.219 -3.148 12.790 1.00 92.69 100 LYS A C 1
ATOM 802 O O . LYS A 1 100 ? -0.839 -4.257 13.173 1.00 92.69 100 LYS A O 1
ATOM 807 N N . GLY A 1 101 ? -0.845 -2.009 13.368 1.00 86.62 101 GLY A N 1
ATOM 808 C CA . GLY A 1 101 ? 0.027 -1.949 14.546 1.00 86.62 101 GLY A CA 1
ATOM 809 C C . GLY A 1 101 ? 1.478 -2.387 14.301 1.00 86.62 101 GLY A C 1
ATOM 810 O O . GLY A 1 101 ? 2.257 -2.494 15.250 1.00 86.62 101 GLY A O 1
ATOM 811 N N . LEU A 1 102 ? 1.879 -2.646 13.051 1.00 90.4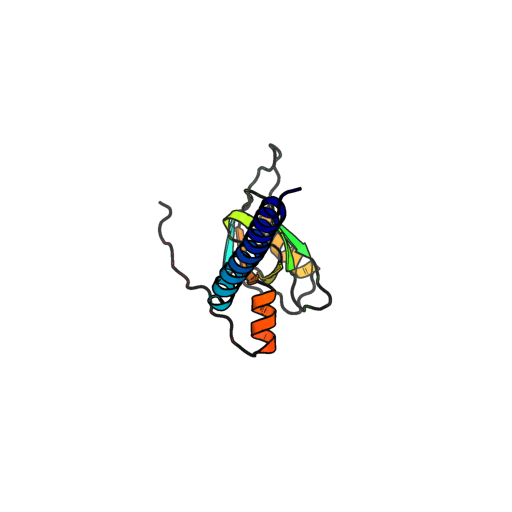4 102 LEU A N 1
ATOM 812 C CA . LEU A 1 102 ? 3.289 -2.811 12.716 1.00 90.44 102 LEU A CA 1
ATOM 813 C C . LEU A 1 102 ? 3.960 -1.442 12.633 1.00 90.44 102 LEU A C 1
ATOM 815 O O . LEU A 1 102 ? 3.425 -0.508 12.049 1.00 90.44 102 LEU A O 1
ATOM 819 N N . LYS A 1 103 ? 5.192 -1.355 13.147 1.00 92.19 103 LYS A N 1
ATOM 820 C CA . LYS A 1 103 ? 6.055 -0.192 12.904 1.00 92.19 103 LYS A CA 1
ATOM 821 C C . LYS A 1 103 ? 6.230 0.001 11.396 1.00 92.19 103 LYS A C 1
ATOM 823 O O . LYS A 1 103 ? 6.532 -0.972 10.700 1.00 92.19 103 LYS A O 1
ATOM 828 N N . PHE A 1 104 ? 6.129 1.232 10.915 1.00 93.69 104 PHE A N 1
ATOM 829 C CA . PHE A 1 104 ? 6.239 1.566 9.494 1.00 93.69 104 PHE A CA 1
ATOM 830 C C . PHE A 1 104 ? 7.508 1.033 8.829 1.00 93.69 104 PHE A C 1
ATOM 832 O O . PHE A 1 104 ? 7.451 0.437 7.755 1.00 93.69 104 PHE A O 1
ATOM 839 N N . GLU A 1 105 ? 8.638 1.089 9.532 1.00 94.44 105 GLU A N 1
ATOM 840 C CA . GLU A 1 105 ? 9.904 0.515 9.067 1.00 94.44 105 GLU A CA 1
ATOM 841 C C . GLU A 1 105 ? 9.838 -1.003 8.819 1.00 94.44 105 GLU A C 1
ATOM 843 O O . GLU A 1 105 ? 10.486 -1.521 7.909 1.00 94.44 105 GLU A O 1
ATOM 848 N N . LYS A 1 106 ? 9.019 -1.751 9.573 1.00 94.44 106 LYS A N 1
ATOM 849 C CA . LYS A 1 106 ? 8.790 -3.179 9.289 1.00 94.44 106 LYS A CA 1
ATOM 850 C C . LYS A 1 106 ? 7.978 -3.377 8.010 1.00 94.44 106 LYS A C 1
ATOM 852 O O . LYS A 1 106 ? 8.229 -4.346 7.295 1.00 94.44 106 LYS A O 1
ATOM 857 N N . VAL A 1 107 ? 7.031 -2.484 7.721 1.00 95.19 107 VAL A N 1
ATOM 858 C CA . VAL A 1 107 ? 6.231 -2.533 6.489 1.00 95.19 107 VAL A CA 1
ATOM 859 C C . VAL A 1 107 ? 7.103 -2.206 5.277 1.00 95.19 107 VAL A C 1
ATOM 861 O O . VAL A 1 107 ? 7.113 -2.980 4.323 1.00 95.19 107 VAL A O 1
ATOM 864 N N . LYS A 1 108 ? 7.922 -1.148 5.349 1.00 95.25 108 LYS A N 1
ATOM 865 C CA . LYS A 1 108 ? 8.914 -0.821 4.310 1.00 95.25 108 LYS A CA 1
ATOM 866 C C . LYS A 1 108 ? 9.846 -1.992 4.015 1.00 95.25 108 LYS A C 1
ATOM 868 O O . LYS A 1 108 ? 10.010 -2.361 2.858 1.00 95.25 108 LYS A O 1
ATOM 873 N N . LYS A 1 109 ? 10.395 -2.636 5.052 1.00 95.19 109 LYS A N 1
ATOM 874 C CA . LYS A 1 109 ? 11.247 -3.829 4.887 1.00 95.19 109 LYS A CA 1
ATOM 875 C C . LYS A 1 109 ? 10.520 -4.991 4.207 1.00 95.19 109 LYS A C 1
ATOM 877 O O . LYS A 1 109 ? 11.134 -5.712 3.429 1.00 95.19 109 LYS A O 1
ATOM 882 N N . ALA A 1 110 ? 9.231 -5.190 4.488 1.00 95.25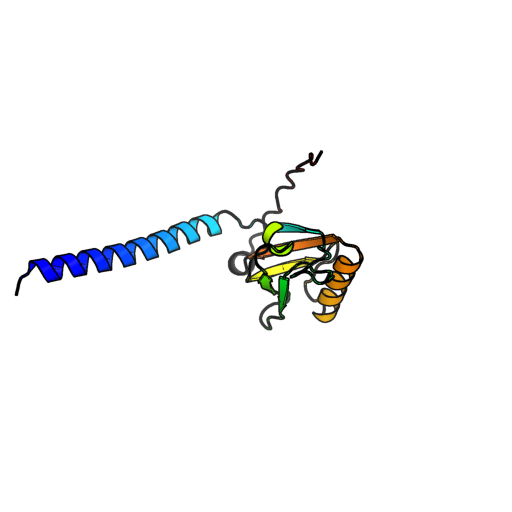 110 ALA A N 1
ATOM 883 C CA . ALA A 1 110 ? 8.439 -6.228 3.830 1.00 95.25 110 ALA A CA 1
ATOM 884 C C . ALA A 1 110 ? 8.221 -5.929 2.336 1.00 95.25 110 ALA A C 1
ATOM 886 O O . ALA A 1 110 ? 8.330 -6.839 1.517 1.00 95.25 110 ALA A O 1
ATOM 887 N N . ILE A 1 111 ? 7.967 -4.665 1.986 1.00 94.88 111 ILE A N 1
ATOM 888 C CA . ILE A 1 111 ? 7.848 -4.212 0.592 1.00 94.88 111 ILE A CA 1
ATOM 889 C C . ILE A 1 111 ? 9.186 -4.366 -0.137 1.00 94.88 111 ILE A C 1
ATOM 891 O O . ILE A 1 111 ? 9.220 -4.889 -1.247 1.00 94.88 111 ILE A O 1
ATOM 895 N N . GLU A 1 112 ? 10.287 -3.963 0.497 1.00 93.00 112 GLU A N 1
ATOM 896 C CA . GLU A 1 112 ? 11.631 -4.067 -0.076 1.00 93.00 112 GLU A CA 1
ATOM 897 C C . GLU A 1 112 ? 12.030 -5.522 -0.330 1.00 93.00 112 GLU A C 1
ATOM 899 O O . GLU A 1 112 ? 12.536 -5.851 -1.399 1.00 93.00 112 GLU A O 1
ATOM 904 N N . LYS A 1 113 ? 11.701 -6.427 0.598 1.00 93.38 113 LYS A N 1
ATOM 905 C CA . LYS A 1 113 ? 11.860 -7.864 0.362 1.00 93.38 113 LYS A CA 1
ATOM 906 C C . LYS A 1 113 ? 11.054 -8.329 -0.857 1.00 93.38 113 LYS A C 1
ATOM 908 O O . LYS A 1 113 ? 11.574 -9.072 -1.675 1.00 93.38 113 LYS A O 1
ATOM 913 N N . GLY A 1 114 ? 9.816 -7.858 -1.016 1.00 92.12 114 GLY A N 1
ATOM 914 C CA . GLY A 1 114 ? 9.016 -8.168 -2.204 1.00 92.12 114 GLY A CA 1
ATOM 915 C C . GLY A 1 114 ? 9.649 -7.676 -3.510 1.00 92.12 114 GLY A C 1
ATOM 916 O O . GLY A 1 114 ? 9.563 -8.363 -4.523 1.00 92.12 114 GLY A O 1
ATOM 917 N N . LYS A 1 115 ? 10.339 -6.525 -3.497 1.00 90.44 115 LYS A N 1
ATOM 918 C CA . LYS A 1 115 ? 11.105 -6.057 -4.667 1.00 90.44 115 LYS A CA 1
ATOM 919 C C . LYS A 1 115 ? 12.232 -7.027 -5.008 1.00 90.44 115 LYS A C 1
ATOM 921 O O . LYS A 1 115 ? 12.366 -7.401 -6.167 1.00 90.44 115 LYS A O 1
ATOM 926 N N . GLN A 1 116 ? 12.998 -7.462 -4.005 1.00 89.50 116 GLN A N 1
ATOM 927 C CA . GLN A 1 116 ? 14.085 -8.436 -4.177 1.00 89.50 116 GLN A CA 1
ATOM 928 C C . GLN A 1 116 ? 13.570 -9.786 -4.696 1.00 89.50 116 GLN A C 1
ATOM 930 O O . GLN A 1 116 ? 14.179 -10.372 -5.586 1.00 89.50 116 GLN A O 1
ATOM 935 N N . ASP A 1 117 ? 12.417 -10.234 -4.195 1.00 91.00 117 ASP A N 1
ATOM 936 C CA . ASP A 1 117 ? 11.736 -11.458 -4.634 1.00 91.00 117 ASP A CA 1
ATOM 937 C C . ASP A 1 117 ? 11.050 -11.296 -6.015 1.00 91.00 117 ASP A C 1
ATOM 939 O O . ASP A 1 117 ? 10.494 -12.253 -6.555 1.00 91.00 117 ASP A O 1
ATOM 943 N N . GLY A 1 118 ? 11.034 -10.082 -6.580 1.00 90.38 118 GLY A N 1
ATOM 944 C CA . GLY A 1 118 ? 10.402 -9.745 -7.860 1.00 90.38 118 GLY A CA 1
ATOM 945 C C . GLY A 1 118 ? 8.869 -9.715 -7.840 1.00 90.38 118 GLY A C 1
ATOM 946 O O . GLY A 1 118 ? 8.250 -9.415 -8.865 1.00 90.38 118 GLY A O 1
ATOM 947 N N . ARG A 1 119 ? 8.242 -10.002 -6.694 1.00 93.88 119 ARG A N 1
ATOM 948 C CA . ARG A 1 119 ? 6.787 -10.084 -6.530 1.00 93.88 119 ARG A CA 1
ATOM 949 C C . ARG A 1 119 ? 6.332 -9.512 -5.193 1.00 93.88 119 ARG A C 1
ATOM 951 O O . ARG A 1 119 ? 6.949 -9.740 -4.153 1.00 93.88 119 ARG A O 1
ATOM 958 N N . LEU A 1 120 ? 5.199 -8.827 -5.209 1.00 94.88 120 LEU A N 1
ATOM 959 C CA . LEU A 1 120 ? 4.575 -8.277 -4.015 1.00 94.88 120 LEU A CA 1
ATOM 960 C C . LEU A 1 120 ? 3.059 -8.403 -4.123 1.00 94.88 120 LEU A C 1
ATOM 962 O O . LEU A 1 120 ? 2.462 -7.981 -5.108 1.00 94.88 120 LEU A O 1
ATOM 966 N N . GLU A 1 121 ? 2.435 -8.960 -3.096 1.00 95.06 121 GLU A N 1
ATOM 967 C CA . GLU A 1 121 ? 0.985 -8.960 -2.940 1.00 95.06 121 GLU A CA 1
ATOM 968 C C . GLU A 1 121 ? 0.610 -7.959 -1.848 1.00 95.06 121 GLU A C 1
ATOM 970 O O . GLU A 1 121 ? 1.178 -7.986 -0.757 1.00 95.06 121 GLU A O 1
ATOM 975 N N . ILE A 1 122 ? -0.340 -7.066 -2.107 1.00 95.75 122 ILE A N 1
ATOM 976 C CA . ILE A 1 122 ? -0.839 -6.127 -1.097 1.00 95.75 122 ILE A CA 1
ATOM 977 C C . ILE A 1 122 ? -2.355 -6.043 -1.127 1.00 95.75 122 ILE A C 1
ATOM 979 O O . ILE A 1 122 ? -2.979 -6.069 -2.184 1.00 95.75 122 ILE A O 1
ATOM 983 N N . LEU A 1 123 ? -2.944 -5.928 0.060 1.00 94.88 123 LEU A N 1
ATOM 984 C CA . LEU A 1 123 ? -4.378 -5.744 0.236 1.00 94.88 123 LEU A CA 1
ATOM 985 C C . LEU A 1 123 ? -4.635 -4.306 0.659 1.00 94.88 123 LEU A C 1
ATOM 987 O O . LEU A 1 123 ? -4.139 -3.877 1.707 1.00 94.88 123 LEU A O 1
ATOM 991 N N . VAL A 1 124 ? -5.418 -3.588 -0.136 1.00 94.44 124 VAL A N 1
ATOM 992 C CA . VAL A 1 124 ? -5.698 -2.169 0.071 1.00 94.44 124 VAL A CA 1
ATOM 993 C C . VAL A 1 124 ? -7.190 -1.860 0.040 1.00 94.44 124 VAL A C 1
ATOM 995 O O . VAL A 1 124 ? -8.011 -2.652 -0.432 1.00 94.44 124 VAL A O 1
ATOM 998 N N . VAL A 1 125 ? -7.546 -0.691 0.557 1.00 92.62 125 VAL A N 1
ATOM 999 C CA . VAL A 1 125 ? -8.899 -0.135 0.496 1.00 92.62 125 VAL A CA 1
ATOM 1000 C C . VAL A 1 125 ? -8.819 1.384 0.433 1.00 92.62 125 VAL A C 1
ATOM 1002 O O . VAL A 1 125 ? -7.947 1.974 1.058 1.00 92.62 125 VAL A O 1
ATOM 1005 N N . ASP A 1 126 ? -9.732 2.022 -0.295 1.00 91.06 126 ASP A N 1
ATOM 1006 C CA . ASP A 1 126 ? -9.830 3.485 -0.313 1.00 91.06 126 ASP A CA 1
ATOM 1007 C C . ASP A 1 126 ? -10.060 4.024 1.116 1.00 91.06 126 ASP A C 1
ATOM 1009 O O . ASP A 1 126 ? -10.848 3.460 1.884 1.00 91.06 126 ASP A O 1
ATOM 1013 N N . LYS A 1 127 ? -9.363 5.104 1.491 1.00 90.25 127 LYS A N 1
ATOM 1014 C CA . LYS A 1 127 ? -9.445 5.695 2.839 1.00 90.25 127 LYS A CA 1
ATOM 1015 C C . LYS A 1 127 ? -10.868 6.079 3.247 1.00 90.25 127 LYS A C 1
ATOM 1017 O O . LYS A 1 127 ? -11.263 5.781 4.370 1.00 90.25 127 LYS A O 1
ATOM 1022 N N . GLU A 1 128 ? -11.676 6.649 2.353 1.00 88.31 128 GLU A N 1
ATOM 1023 C CA . GLU A 1 128 ? -13.064 7.019 2.675 1.00 88.31 128 GLU A CA 1
ATOM 1024 C C . GLU A 1 128 ? -13.920 5.775 2.945 1.00 88.31 128 GLU A C 1
ATOM 1026 O O . GLU A 1 128 ? -14.743 5.759 3.864 1.00 88.31 128 GLU A O 1
ATOM 1031 N N . VAL A 1 129 ? -13.692 4.703 2.181 1.00 88.12 129 VAL A N 1
ATOM 1032 C CA . VAL A 1 129 ? -14.339 3.400 2.391 1.00 88.12 129 VAL A CA 1
ATOM 1033 C C . VAL A 1 129 ? -13.911 2.788 3.728 1.00 88.12 129 VAL A C 1
ATOM 1035 O O . VAL A 1 129 ? -14.755 2.276 4.470 1.00 88.12 129 VAL A O 1
ATOM 1038 N N . PHE A 1 130 ? -12.622 2.862 4.065 1.00 90.75 130 PHE A N 1
ATOM 1039 C CA . PHE A 1 130 ? -12.095 2.412 5.352 1.00 90.75 130 PHE A CA 1
ATOM 1040 C C . PHE A 1 130 ? -12.751 3.145 6.524 1.00 90.75 130 PHE A C 1
ATOM 1042 O O . PHE A 1 130 ? -13.264 2.501 7.444 1.00 90.75 130 PHE A O 1
ATOM 1049 N N . ASP A 1 131 ? -12.799 4.474 6.462 1.00 90.12 131 ASP A N 1
ATOM 1050 C CA . ASP A 1 131 ? -13.378 5.323 7.504 1.00 90.12 131 ASP A CA 1
ATOM 1051 C C . ASP A 1 131 ? -14.867 5.071 7.680 1.00 90.12 131 ASP A C 1
ATOM 1053 O O . ASP A 1 131 ? -15.368 4.949 8.802 1.00 90.12 131 ASP A O 1
ATOM 1057 N N . TYR A 1 132 ? -15.586 4.943 6.566 1.00 87.44 132 TYR A N 1
ATOM 1058 C CA . TYR A 1 132 ? -16.998 4.614 6.583 1.00 87.44 132 TYR A CA 1
ATOM 1059 C C . TYR A 1 132 ? -17.248 3.255 7.249 1.00 87.44 132 TYR A C 1
ATOM 1061 O O . TYR A 1 132 ? -18.096 3.162 8.142 1.00 87.44 132 TYR A O 1
ATOM 1069 N N . CYS A 1 133 ? -16.510 2.209 6.862 1.00 88.12 133 CYS A N 1
ATOM 1070 C CA . CYS A 1 133 ? -16.640 0.876 7.455 1.00 88.12 133 CYS A CA 1
ATOM 1071 C C . CYS A 1 133 ? -16.300 0.886 8.949 1.00 88.12 133 CYS A C 1
ATOM 1073 O O . CYS A 1 133 ? -17.046 0.310 9.743 1.00 88.12 133 CYS A O 1
ATOM 1075 N N . LYS A 1 134 ? -15.236 1.597 9.347 1.00 88.25 134 LYS A N 1
ATOM 1076 C CA . LYS A 1 134 ? -14.833 1.763 10.751 1.00 88.25 134 LYS A CA 1
ATOM 1077 C C . LYS A 1 134 ? -15.928 2.454 11.569 1.00 88.25 134 LYS A C 1
ATOM 1079 O O . LYS A 1 134 ? -16.297 1.956 12.628 1.00 88.25 134 LYS A O 1
ATOM 1084 N N . ARG A 1 135 ? -16.493 3.556 11.065 1.00 89.94 135 ARG A N 1
ATOM 1085 C CA . ARG A 1 135 ? -17.542 4.339 11.746 1.00 89.94 135 ARG A CA 1
ATOM 1086 C C . ARG A 1 135 ? -18.881 3.609 11.835 1.00 89.94 135 ARG A C 1
ATOM 1088 O O . ARG A 1 135 ? -19.604 3.780 12.808 1.00 89.94 135 ARG A O 1
ATOM 1095 N N . THR A 1 136 ? -19.228 2.819 10.821 1.00 88.56 136 THR A N 1
ATOM 1096 C CA . THR A 1 136 ? -20.509 2.090 10.758 1.00 88.56 136 THR A CA 1
ATOM 1097 C C . THR A 1 136 ? -20.420 0.653 11.273 1.00 88.56 136 THR A C 1
ATOM 1099 O O . THR A 1 136 ? -21.417 -0.064 11.238 1.00 88.56 136 THR A O 1
ATOM 1102 N N . ASN A 1 137 ? -19.240 0.219 11.733 1.00 87.12 137 ASN A N 1
ATOM 1103 C CA . ASN A 1 137 ? -18.941 -1.164 12.112 1.00 87.12 137 ASN A CA 1
ATOM 1104 C C . ASN A 1 137 ? -19.316 -2.192 11.020 1.00 87.12 137 ASN A C 1
ATOM 1106 O O . ASN A 1 137 ? -19.692 -3.333 11.303 1.00 87.12 137 ASN A O 1
ATOM 1110 N N . LYS A 1 138 ? -19.239 -1.785 9.748 1.00 86.56 138 LYS A N 1
ATOM 1111 C CA . LYS A 1 138 ? -19.476 -2.664 8.599 1.00 86.56 138 LYS A CA 1
ATOM 1112 C C . LYS A 1 138 ? -18.208 -3.441 8.267 1.00 86.56 138 LYS A C 1
ATOM 1114 O O . LYS A 1 138 ? -17.098 -2.916 8.320 1.00 86.56 138 LYS A O 1
ATOM 1119 N N . LYS A 1 139 ? -18.378 -4.705 7.880 1.00 85.38 139 LYS A N 1
ATOM 1120 C CA . LYS A 1 139 ? -17.274 -5.532 7.382 1.00 85.38 139 LYS A CA 1
ATOM 1121 C C . LYS A 1 139 ? -16.950 -5.158 5.937 1.00 85.38 139 LYS A C 1
ATOM 1123 O O . LYS A 1 139 ? -17.854 -4.923 5.138 1.00 85.38 139 LYS A O 1
ATOM 1128 N N . PHE A 1 140 ? -15.663 -5.168 5.602 1.00 86.25 140 PHE A N 1
ATOM 1129 C CA . PHE A 1 140 ? -15.221 -5.077 4.215 1.00 86.25 140 PHE A CA 1
ATOM 1130 C C . PHE A 1 140 ? -15.705 -6.292 3.420 1.00 86.25 140 PHE A C 1
ATOM 1132 O O . PHE A 1 140 ? -15.676 -7.421 3.919 1.00 86.25 140 PHE A O 1
ATOM 1139 N N . LYS A 1 141 ? -16.110 -6.066 2.171 1.00 82.44 141 LYS A N 1
ATOM 1140 C CA . LYS A 1 141 ? -16.294 -7.142 1.200 1.00 82.44 141 LYS A CA 1
ATOM 1141 C C . LYS A 1 141 ? -14.903 -7.615 0.786 1.00 82.44 141 LYS A C 1
ATOM 1143 O O . LYS A 1 141 ? -14.052 -6.806 0.415 1.00 82.44 141 LYS A O 1
ATOM 1148 N N . GLN A 1 142 ? -14.648 -8.912 0.902 1.00 76.94 142 GLN A N 1
ATOM 1149 C CA . GLN A 1 142 ? -13.401 -9.469 0.386 1.00 76.94 142 GLN A CA 1
ATOM 1150 C C . GLN A 1 142 ? -13.364 -9.293 -1.139 1.00 76.94 142 GLN A C 1
ATOM 1152 O O . GLN A 1 142 ? -14.431 -9.216 -1.754 1.00 76.94 142 GLN A O 1
ATOM 1157 N N . PRO A 1 143 ? -12.170 -9.180 -1.748 1.00 71.25 143 PRO A N 1
ATOM 1158 C CA . PRO A 1 143 ? -12.084 -9.178 -3.197 1.00 71.25 143 PRO A CA 1
ATOM 1159 C C . PRO A 1 143 ? -12.694 -10.489 -3.684 1.00 71.25 143 PRO A C 1
ATOM 1161 O O . PRO A 1 143 ? -12.321 -11.553 -3.183 1.00 71.25 143 PRO A O 1
ATOM 1164 N N . ASP A 1 144 ? -13.616 -10.429 -4.645 1.00 61.38 144 ASP A N 1
ATOM 1165 C CA . ASP A 1 144 ? -13.990 -11.629 -5.380 1.00 61.38 144 ASP A CA 1
ATOM 1166 C C . ASP A 1 144 ? -12.699 -12.141 -6.016 1.00 61.38 144 ASP A C 1
ATOM 1168 O O . ASP A 1 144 ? -12.165 -11.509 -6.934 1.00 61.38 144 ASP A O 1
ATOM 1172 N N . ILE A 1 145 ? -12.163 -13.254 -5.509 1.00 53.88 145 ILE A N 1
ATOM 1173 C CA . ILE A 1 145 ? -11.053 -13.958 -6.145 1.00 53.88 145 ILE A CA 1
ATOM 1174 C C . ILE A 1 145 ? -11.637 -14.557 -7.423 1.00 53.88 145 ILE A C 1
ATOM 1176 O O . ILE A 1 145 ? -11.967 -15.738 -7.505 1.00 53.88 145 ILE A O 1
ATOM 1180 N N . LYS A 1 146 ? -11.827 -13.718 -8.442 1.00 46.94 146 LYS A N 1
ATOM 1181 C CA . LYS A 1 146 ? -11.990 -14.181 -9.807 1.00 46.94 146 LYS A CA 1
ATOM 1182 C C . LYS A 1 146 ? -10.623 -14.709 -10.163 1.00 46.94 146 LYS A C 1
ATOM 1184 O O . LYS A 1 146 ? -9.744 -13.934 -10.530 1.00 46.94 146 LYS A O 1
ATOM 1189 N N . ILE A 1 147 ? -10.441 -16.012 -9.974 1.00 39.50 147 ILE A N 1
ATOM 1190 C CA . ILE A 1 147 ? -9.306 -16.747 -10.505 1.00 39.50 147 ILE A CA 1
ATOM 1191 C C . ILE A 1 147 ? -9.344 -16.507 -12.015 1.00 39.50 147 ILE A C 1
ATOM 1193 O O . ILE A 1 147 ? -9.990 -17.235 -12.765 1.00 39.50 147 ILE A O 1
ATOM 1197 N N . LYS A 1 148 ? -8.696 -15.437 -12.478 1.00 42.62 148 LYS A N 1
ATOM 1198 C CA . LYS A 1 148 ? -8.301 -15.304 -13.869 1.00 42.62 148 LYS A CA 1
ATOM 1199 C C . LYS A 1 148 ? -7.104 -16.226 -14.022 1.00 42.62 148 LYS A C 1
ATOM 1201 O O . LYS A 1 148 ? -5.958 -15.796 -14.063 1.00 42.62 148 LYS A O 1
ATOM 1206 N N . HIS A 1 149 ? -7.401 -17.524 -14.045 1.00 38.47 149 HIS A N 1
ATOM 1207 C CA . HIS A 1 149 ? -6.632 -18.424 -14.876 1.00 38.47 149 HIS A CA 1
ATOM 1208 C C . HIS A 1 149 ? -6.563 -17.804 -16.274 1.00 38.47 149 HIS A C 1
ATOM 1210 O O . HIS A 1 149 ? -7.531 -17.192 -16.732 1.00 38.47 149 HIS A O 1
ATOM 1216 N N . ILE A 1 150 ? -5.436 -18.060 -16.933 1.00 39.16 150 ILE A N 1
ATOM 1217 C CA . ILE A 1 150 ? -5.124 -17.745 -18.328 1.00 39.16 150 ILE A CA 1
ATOM 1218 C C . ILE A 1 150 ? -4.422 -16.387 -18.484 1.00 39.16 150 ILE A C 1
ATOM 1220 O O . ILE A 1 150 ? -4.981 -15.408 -18.970 1.00 39.16 150 ILE A O 1
ATOM 1224 N N . PHE A 1 151 ? -3.138 -16.364 -18.127 1.00 29.33 151 PHE A N 1
ATOM 1225 C CA . PHE A 1 151 ? -2.158 -15.938 -19.125 1.00 29.33 151 PHE A CA 1
ATOM 1226 C C . PHE A 1 151 ? -1.604 -17.217 -19.782 1.00 29.33 151 PHE A C 1
ATOM 1228 O O . PHE A 1 151 ? -1.359 -18.175 -19.041 1.00 29.33 151 PHE A O 1
ATOM 1235 N N . PRO A 1 152 ? -1.531 -17.277 -21.126 1.00 43.00 152 PRO A N 1
ATOM 1236 C CA . PRO A 1 152 ? -0.976 -18.410 -21.868 1.00 43.00 152 PRO A CA 1
ATOM 1237 C C . PRO A 1 152 ? 0.528 -18.584 -21.638 1.00 43.00 152 PRO A C 1
ATOM 1239 O O . PRO A 1 152 ? 1.196 -17.582 -21.291 1.00 43.00 152 PRO A O 1
#

Secondary structure (DSSP, 8-state):
--THHHHHHHHHHHHHHHHHHHHHHHHHHHHHT--BPEEEEEE-BS-BTTB---B-SEEEE--TT-SS-EEEEE-TTSHHHHTT--TTEEEEEETTEE-TT--HHHHHHHHHHHHHTTEEEEEEEEHHHHHHHHHHTPPPBPP---------

InterPro domains:
  IPR001478 PDZ domain [PS50106] (41-126)
  IPR001478 PDZ domain [SM00228] (54-128)
  IPR036034 PDZ superfamily [G3DSA:2.30.42.10] (34-133)
  IPR036034 PDZ superfamily [SSF50156] (51-137)
  IPR041489 PDZ domain 6 [PF17820] (70-124)
  IPR051067 Na+/H+ exchange regulatory cofactor [PTHR14191] (31-132)

Sequence (152 aa):
MSKASFILHGILFTSTYILNKLFHFSGQRTKELSYTLRLCHLHATNTTDGKPTITFGFEITEDPDYEYPVISHVEIKSPGERAGLQVRDVLLKVNDRKTKGLKFEKVKKAIEKGKQDGRLEILVVDKEVFDYCKRTNKKFKQPDIKIKHIFP

Radius of gyration: 20.65 Å; chains: 1; bounding box: 49×65×38 Å

Organism: NCBI:txid392032

pLDDT: mean 77.82, std 19.86, range [29.33, 96.62]